Protein AF-A0A0S8B2F3-F1 (afdb_monomer_lite)

Secondary structure (DSSP, 8-state):
-PPPPHHHHHHHHHHHHHHHHTT-HHHHHTTS-TT----S----SS-EEEEEEEETTEEEEEEEEEEE-TTT--EEEEEEEEEEEE-TTS-EEEEEEEEEEEEE----------

Sequence (114 aa):
MAPITSENFQEWLESYGRASEENDPRASAELFAPDAEYYETPFADQSSYEIVAIQENLGIARWQARFTQINSGKRIALDCIFLVEFDEHHKCRMFREWWHSQVIEAGPIDNSVR

Foldseek 3Di:
DDDDDPVNVVVLVVQCVVCVVVVPVVSNVVSDDPPDDDDDDPADPAWDKDFPDDDDQWTKMWTWHWDQDPPPRFIKIKIKIWIFGADPVRDTPDIDMDMDMDGDDDDPPPPVPD

Radius of gyration: 19.42 Å; chains: 1; bounding box: 35×47×60 Å

pLDDT: mean 89.35, std 13.25, range [40.22, 98.56]

Structure (mmCIF, N/CA/C/O backbone):
data_AF-A0A0S8B2F3-F1
#
_entry.id   AF-A0A0S8B2F3-F1
#
loop_
_atom_site.group_PDB
_atom_site.id
_atom_site.type_symbol
_atom_site.label_atom_id
_atom_site.label_alt_id
_atom_site.label_comp_id
_atom_site.label_asym_id
_atom_site.label_entity_id
_atom_site.label_seq_id
_atom_site.pdbx_PDB_ins_code
_atom_site.Cartn_x
_atom_site.Cartn_y
_atom_site.Cartn_z
_atom_site.occupancy
_atom_site.B_iso_or_equiv
_atom_site.auth_seq_id
_atom_site.auth_comp_id
_atom_site.auth_asym_id
_atom_site.auth_atom_id
_atom_site.pdbx_PDB_model_num
ATOM 1 N N . MET A 1 1 ? -17.959 -8.669 14.546 1.00 71.62 1 MET A N 1
ATOM 2 C CA . MET A 1 1 ? -16.517 -8.809 14.838 1.00 71.62 1 MET A CA 1
ATOM 3 C C . MET A 1 1 ? -16.101 -7.646 15.715 1.00 71.62 1 MET A C 1
ATOM 5 O O . MET A 1 1 ? -16.632 -6.559 15.517 1.00 71.62 1 MET A O 1
ATOM 9 N N . ALA A 1 2 ? -15.237 -7.881 16.701 1.00 85.00 2 ALA A N 1
ATOM 10 C CA . ALA A 1 2 ? -14.644 -6.796 17.478 1.00 85.00 2 ALA A CA 1
ATOM 11 C C . ALA A 1 2 ? -13.596 -6.061 16.617 1.00 85.00 2 ALA A C 1
ATOM 13 O O . ALA A 1 2 ? -12.962 -6.714 15.785 1.00 85.00 2 ALA A O 1
ATOM 14 N N . PRO A 1 3 ? -13.435 -4.735 16.763 1.00 91.12 3 PRO A N 1
ATOM 15 C CA . PRO A 1 3 ? -12.371 -4.004 16.082 1.00 91.12 3 PRO A CA 1
ATOM 16 C C . PRO A 1 3 ? -11.001 -4.475 16.580 1.00 91.12 3 PRO A C 1
ATOM 18 O O . PRO A 1 3 ? -10.841 -4.782 17.762 1.00 91.12 3 PRO A O 1
ATOM 21 N N . ILE A 1 4 ? -10.015 -4.508 15.684 1.00 93.75 4 ILE A N 1
ATOM 22 C CA . ILE A 1 4 ? -8.620 -4.714 16.076 1.00 93.75 4 ILE A CA 1
ATOM 23 C C . ILE A 1 4 ? -8.150 -3.526 16.922 1.00 93.75 4 ILE A C 1
ATOM 25 O O . ILE A 1 4 ? -8.498 -2.376 16.644 1.00 93.75 4 ILE A O 1
ATOM 29 N N . THR A 1 5 ? -7.373 -3.801 17.965 1.00 95.69 5 THR A N 1
ATOM 30 C CA . THR A 1 5 ? -6.720 -2.767 18.774 1.00 95.69 5 THR A CA 1
ATOM 31 C C . THR A 1 5 ? -5.251 -2.634 18.383 1.00 95.69 5 THR A C 1
ATOM 33 O O . THR A 1 5 ? -4.671 -3.550 17.796 1.00 95.69 5 THR A O 1
ATOM 36 N N . SER A 1 6 ? -4.625 -1.512 18.743 1.00 94.56 6 SER A N 1
ATOM 37 C CA . SER A 1 6 ? -3.183 -1.334 18.548 1.00 94.56 6 SER A CA 1
ATOM 38 C C . SER A 1 6 ? -2.364 -2.402 19.276 1.00 94.56 6 SER A C 1
ATOM 40 O O . SER A 1 6 ? -1.357 -2.843 18.740 1.00 94.56 6 SER A O 1
ATOM 42 N N . GLU A 1 7 ? -2.816 -2.848 20.453 1.00 96.88 7 GLU A N 1
ATOM 43 C CA . GLU A 1 7 ? -2.172 -3.918 21.225 1.00 96.88 7 GLU A CA 1
ATOM 44 C C . GLU A 1 7 ? -2.229 -5.247 20.465 1.00 96.88 7 GLU A C 1
ATOM 46 O O . GLU A 1 7 ? -1.190 -5.848 20.214 1.00 96.88 7 GLU A O 1
ATOM 51 N N . ASN A 1 8 ? -3.410 -5.641 19.972 1.00 96.44 8 ASN A N 1
ATOM 52 C CA . ASN A 1 8 ? -3.541 -6.875 19.188 1.00 96.44 8 ASN A CA 1
ATOM 53 C C . ASN A 1 8 ? -2.687 -6.849 17.913 1.00 96.44 8 ASN A C 1
ATOM 55 O O . ASN A 1 8 ? -2.118 -7.868 17.526 1.00 96.44 8 ASN A O 1
ATOM 59 N N . PHE A 1 9 ? -2.595 -5.695 17.245 1.00 96.50 9 PHE A N 1
ATOM 60 C CA . PHE A 1 9 ? -1.763 -5.565 16.052 1.00 96.50 9 PHE A CA 1
ATOM 61 C C . PHE A 1 9 ? -0.264 -5.586 16.381 1.00 96.50 9 PHE A C 1
ATOM 63 O O . PHE A 1 9 ? 0.513 -6.208 15.659 1.00 96.50 9 PHE A O 1
ATOM 70 N N . GLN A 1 10 ? 0.143 -4.955 17.484 1.00 97.75 10 GLN A N 1
ATOM 71 C CA . GLN A 1 10 ? 1.531 -4.960 17.938 1.00 97.75 10 GLN A CA 1
ATOM 72 C C . GLN A 1 10 ? 1.998 -6.376 18.303 1.00 97.75 10 GLN A C 1
ATOM 74 O O . GLN A 1 10 ? 3.048 -6.805 17.829 1.00 97.75 10 GLN A O 1
ATOM 79 N N . GLU A 1 11 ? 1.198 -7.130 19.060 1.00 97.69 11 GLU A N 1
ATOM 80 C CA . GLU A 1 11 ? 1.497 -8.527 19.410 1.00 97.69 11 GLU A CA 1
ATOM 81 C C . GLU A 1 11 ? 1.675 -9.411 18.164 1.00 97.69 11 GLU A C 1
ATOM 83 O O . GLU A 1 11 ? 2.570 -10.264 18.104 1.00 97.69 11 GLU A O 1
ATOM 88 N N . TRP A 1 12 ? 0.836 -9.191 17.145 1.00 97.94 12 TRP A N 1
ATOM 89 C CA . TRP A 1 12 ? 0.938 -9.896 15.871 1.00 97.94 12 TRP A CA 1
ATOM 90 C C . TRP A 1 12 ? 2.243 -9.552 15.137 1.00 97.94 12 TRP A C 1
ATOM 92 O O . TRP A 1 12 ? 2.957 -10.460 14.713 1.00 97.94 12 TRP A O 1
ATOM 102 N N . LEU A 1 13 ? 2.601 -8.263 15.042 1.00 98.00 13 LEU A N 1
ATOM 103 C CA . LEU A 1 13 ? 3.839 -7.803 14.395 1.00 98.00 13 LEU A CA 1
ATOM 104 C C . LEU A 1 13 ? 5.096 -8.339 15.087 1.00 98.00 13 LEU A C 1
ATOM 106 O O . LEU A 1 13 ? 6.026 -8.776 14.412 1.00 98.00 13 LEU A O 1
ATOM 110 N N . GLU A 1 14 ? 5.128 -8.330 16.419 1.00 97.94 14 GLU A N 1
ATOM 111 C CA . GLU A 1 14 ? 6.247 -8.867 17.202 1.00 97.94 14 GLU A CA 1
ATOM 112 C C . GLU A 1 14 ? 6.410 -10.377 16.983 1.00 97.94 14 GLU A C 1
ATOM 114 O O . GLU A 1 14 ? 7.527 -10.881 16.829 1.00 97.94 14 GLU A O 1
ATOM 119 N N . SER A 1 15 ? 5.296 -11.110 16.920 1.00 97.94 15 SER A N 1
ATOM 120 C CA . SER A 1 15 ? 5.312 -12.550 16.650 1.00 97.94 15 SER A CA 1
ATOM 121 C C . SER A 1 15 ? 5.758 -12.868 15.226 1.00 97.94 15 SER A C 1
ATOM 123 O O . SER A 1 15 ? 6.578 -13.767 15.036 1.00 97.94 15 SER A O 1
ATOM 125 N N . TYR A 1 16 ? 5.277 -12.104 14.243 1.00 97.25 16 TYR A N 1
ATOM 126 C CA . TYR A 1 16 ? 5.704 -12.223 12.850 1.00 97.25 16 TYR A CA 1
ATOM 127 C C . TYR A 1 16 ? 7.195 -11.909 12.686 1.00 97.25 16 TYR A C 1
ATOM 129 O O . TYR A 1 16 ? 7.918 -12.664 12.038 1.00 97.25 16 TYR A O 1
ATOM 137 N N . GLY A 1 17 ? 7.676 -10.833 13.319 1.00 96.31 17 GLY A N 1
ATOM 138 C CA . GLY A 1 17 ? 9.083 -10.435 13.297 1.00 96.31 17 GLY A CA 1
ATOM 139 C C . GLY A 1 17 ? 10.002 -11.539 13.814 1.00 96.31 17 GLY A C 1
ATOM 140 O O . GLY A 1 17 ? 10.926 -11.938 13.113 1.00 96.31 17 GLY A O 1
ATOM 141 N N 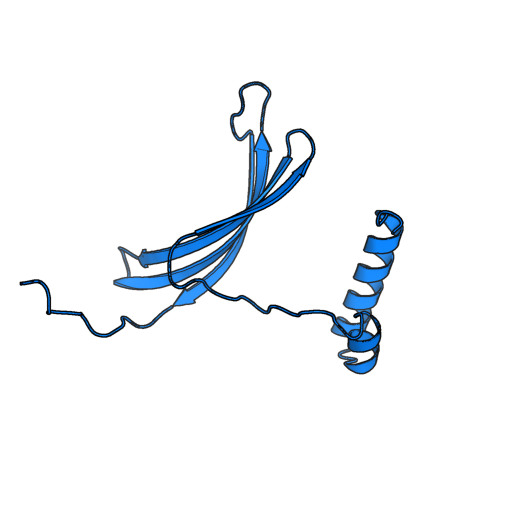. ARG A 1 18 ? 9.685 -12.111 14.982 1.00 97.62 18 ARG A N 1
ATOM 142 C CA . ARG A 1 18 ? 10.435 -13.236 15.559 1.00 97.62 18 ARG A CA 1
ATOM 143 C C . ARG A 1 18 ? 10.439 -14.469 14.654 1.00 97.62 18 ARG A C 1
ATOM 145 O O . ARG A 1 18 ? 11.505 -15.013 14.391 1.00 97.62 18 ARG A O 1
ATOM 152 N N . ALA A 1 19 ? 9.278 -14.885 14.143 1.00 97.44 19 ALA A N 1
ATOM 153 C CA . ALA A 1 19 ? 9.189 -16.048 13.256 1.00 97.44 19 ALA A CA 1
ATOM 154 C C . ALA A 1 19 ? 10.005 -15.858 11.961 1.00 97.44 19 ALA A C 1
ATOM 156 O O . ALA A 1 19 ? 10.650 -16.794 11.487 1.00 97.44 19 ALA A O 1
ATOM 157 N N . SER A 1 20 ? 10.020 -14.635 11.423 1.00 94.25 20 SER A N 1
ATOM 158 C CA . SER A 1 20 ? 10.818 -14.256 10.255 1.00 94.25 20 SER A CA 1
ATOM 159 C C . SER A 1 20 ? 12.324 -14.258 10.553 1.00 94.25 20 SER A C 1
ATOM 161 O O . SER A 1 20 ? 13.098 -14.854 9.806 1.00 94.25 20 SER A O 1
ATOM 163 N N . GLU A 1 21 ? 12.752 -13.644 11.663 1.00 97.19 21 GLU A N 1
ATOM 164 C CA . GLU A 1 21 ? 14.160 -13.601 12.092 1.00 97.19 21 GLU A CA 1
ATOM 165 C C . GLU A 1 21 ? 14.735 -14.998 12.364 1.00 97.19 21 GLU A C 1
ATOM 167 O O . GLU A 1 21 ? 15.886 -15.279 12.027 1.00 97.19 21 GLU A O 1
ATOM 172 N N . GLU A 1 22 ? 13.924 -15.889 12.933 1.00 97.31 22 GLU A N 1
ATOM 173 C CA . GLU A 1 22 ? 14.284 -17.284 13.209 1.00 97.31 22 GLU A CA 1
ATOM 174 C C . GLU A 1 22 ? 14.157 -18.192 11.972 1.00 97.31 22 GLU A C 1
ATOM 176 O O . GLU A 1 22 ? 14.581 -19.350 12.014 1.00 97.31 22 GLU A O 1
ATOM 181 N N . ASN A 1 23 ? 13.615 -17.675 10.860 1.00 95.69 23 ASN A N 1
ATOM 182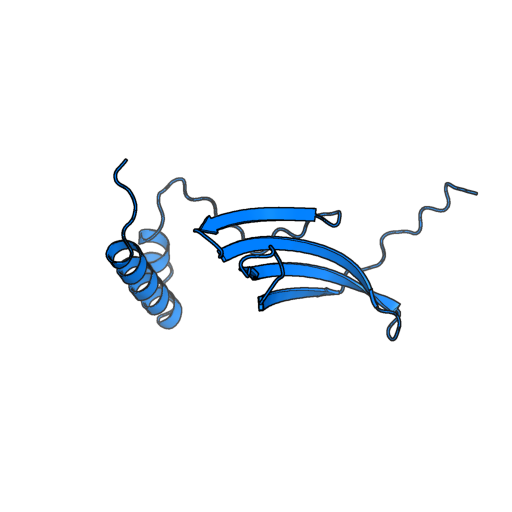 C CA . ASN A 1 23 ? 13.287 -18.430 9.651 1.00 95.69 23 ASN A CA 1
ATOM 183 C C . ASN A 1 23 ? 12.435 -19.682 9.961 1.00 95.69 23 ASN A C 1
ATOM 185 O O . ASN A 1 23 ? 12.691 -20.768 9.432 1.00 95.69 23 ASN A O 1
ATOM 189 N N . ASP A 1 24 ? 11.433 -19.531 10.838 1.00 97.25 24 ASP A N 1
ATOM 190 C CA . ASP A 1 24 ? 10.483 -20.581 11.218 1.00 97.25 24 ASP A CA 1
ATOM 191 C C . ASP A 1 24 ? 9.195 -20.473 10.371 1.00 97.25 24 ASP A C 1
ATOM 193 O O . ASP A 1 24 ? 8.306 -19.653 10.652 1.00 97.25 24 ASP A O 1
ATOM 197 N N . PRO A 1 25 ? 9.044 -21.311 9.326 1.00 94.81 25 PRO A N 1
ATOM 198 C CA . PRO A 1 25 ? 7.879 -21.264 8.451 1.00 94.81 25 PRO A CA 1
ATOM 199 C C . PRO A 1 25 ? 6.599 -21.741 9.145 1.00 94.81 25 PRO A C 1
ATOM 201 O O . PRO A 1 25 ? 5.507 -21.342 8.743 1.00 94.81 25 PRO A O 1
ATOM 204 N N . ARG A 1 26 ? 6.702 -22.588 10.179 1.00 96.00 26 ARG A N 1
ATOM 205 C CA . ARG A 1 26 ? 5.528 -23.091 10.896 1.00 96.00 26 ARG A CA 1
ATOM 206 C C . ARG A 1 26 ? 4.973 -22.009 11.810 1.00 96.00 26 ARG A C 1
ATOM 208 O O . ARG A 1 26 ? 3.779 -21.734 11.741 1.00 96.00 26 ARG A O 1
ATOM 215 N N . ALA A 1 27 ? 5.834 -21.381 12.610 1.00 96.25 27 ALA A N 1
ATOM 216 C CA . ALA A 1 27 ? 5.435 -20.266 13.463 1.00 96.25 27 ALA A CA 1
ATOM 217 C C . ALA A 1 27 ? 4.850 -19.115 12.632 1.00 96.25 27 ALA A C 1
ATOM 219 O O . ALA A 1 27 ? 3.838 -18.536 13.014 1.00 96.25 27 ALA A O 1
ATOM 220 N N . SER A 1 28 ? 5.431 -18.842 11.458 1.00 95.25 28 SER A N 1
ATOM 221 C CA . SER A 1 28 ? 4.893 -17.849 10.523 1.00 95.25 28 SER A CA 1
ATOM 222 C C . SER A 1 28 ? 3.489 -18.221 10.038 1.00 95.25 28 SER A C 1
ATOM 224 O O . SER A 1 28 ? 2.591 -17.389 10.093 1.00 95.25 28 SER A O 1
ATOM 226 N N . ALA A 1 29 ? 3.270 -19.466 9.600 1.00 94.56 29 ALA A N 1
ATOM 227 C CA . ALA A 1 29 ? 1.972 -19.916 9.094 1.00 94.56 29 ALA A CA 1
ATOM 228 C C . ALA A 1 29 ? 0.864 -19.899 10.163 1.00 94.56 29 ALA A C 1
ATOM 230 O O . ALA A 1 29 ? -0.280 -19.585 9.845 1.00 94.56 29 ALA A O 1
ATOM 231 N N . GLU A 1 30 ? 1.193 -20.189 11.426 1.00 96.75 30 GLU A N 1
ATOM 232 C CA . GLU A 1 30 ? 0.238 -20.172 12.548 1.00 96.75 30 GLU A CA 1
ATOM 233 C C . GLU A 1 30 ? -0.319 -18.760 12.855 1.00 96.75 30 GLU A C 1
ATOM 235 O O . GLU A 1 30 ? -1.346 -18.647 13.524 1.00 96.75 30 GLU A O 1
ATOM 240 N N . LEU A 1 31 ? 0.296 -17.688 12.332 1.00 97.12 31 LEU A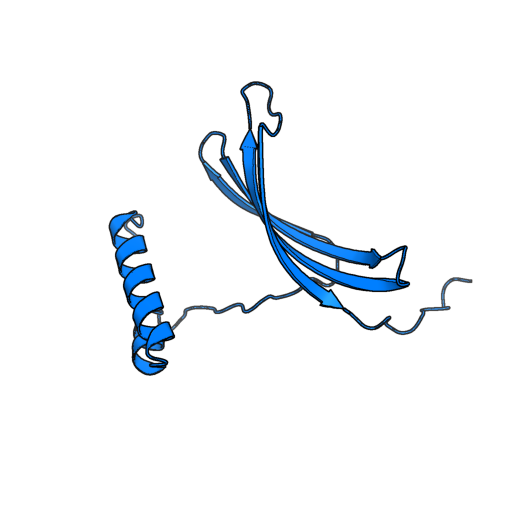 N 1
ATOM 241 C CA . LEU A 1 31 ? -0.175 -16.300 12.481 1.00 97.12 31 LEU A CA 1
ATOM 242 C C . LEU A 1 31 ? -1.288 -15.901 11.503 1.00 97.12 31 LEU A C 1
ATOM 244 O O . LEU A 1 31 ? -1.880 -14.829 11.662 1.00 97.12 31 LEU A O 1
ATOM 248 N N . PHE A 1 32 ? -1.554 -16.721 10.486 1.00 96.81 32 PHE A N 1
ATOM 249 C CA . PHE A 1 32 ? -2.527 -16.429 9.439 1.00 96.81 32 PHE A CA 1
ATOM 250 C C . PHE A 1 32 ? -3.774 -17.301 9.591 1.00 96.81 32 PHE A C 1
ATOM 252 O O . PHE A 1 32 ? -3.707 -18.473 9.962 1.00 96.81 32 PHE A O 1
ATOM 259 N N . ALA A 1 33 ? -4.937 -16.725 9.282 1.00 96.19 33 ALA A N 1
ATOM 260 C CA . ALA A 1 33 ? -6.166 -17.499 9.178 1.00 96.19 33 ALA A CA 1
ATOM 261 C C . ALA A 1 33 ? -6.059 -18.516 8.020 1.00 96.19 33 ALA A C 1
ATOM 263 O O . ALA A 1 33 ? -5.364 -18.243 7.039 1.00 96.19 33 ALA A O 1
ATOM 264 N N . PRO A 1 34 ? -6.754 -19.668 8.082 1.00 95.56 34 PRO A N 1
ATOM 265 C CA . PRO A 1 34 ? -6.710 -20.670 7.012 1.00 95.56 34 PRO A CA 1
ATOM 266 C C . PRO A 1 34 ? -7.129 -20.150 5.627 1.00 95.56 34 PRO A C 1
ATOM 268 O O . PRO A 1 34 ? -6.763 -20.744 4.618 1.00 95.56 34 PRO A O 1
ATOM 271 N N . ASP A 1 35 ? -7.913 -19.074 5.587 1.00 95.69 35 ASP A N 1
ATOM 272 C CA . ASP A 1 35 ? -8.413 -18.389 4.395 1.00 95.69 35 ASP A CA 1
ATOM 273 C C . ASP A 1 35 ? -7.695 -17.056 4.115 1.00 95.69 35 ASP A C 1
ATOM 275 O O . ASP A 1 35 ? -8.182 -16.247 3.329 1.00 95.69 35 ASP A O 1
ATOM 279 N N . ALA A 1 36 ? -6.539 -16.811 4.740 1.00 95.00 36 ALA A N 1
ATOM 280 C CA . ALA A 1 36 ? -5.751 -15.617 4.477 1.00 95.00 36 ALA A CA 1
ATOM 281 C C . ALA A 1 36 ? -5.247 -15.587 3.026 1.00 95.00 36 ALA A C 1
ATOM 283 O O . ALA A 1 36 ? -4.678 -16.552 2.514 1.00 95.00 36 ALA A O 1
ATOM 284 N N . GLU A 1 37 ? -5.396 -14.433 2.385 1.00 92.25 37 GLU A N 1
ATOM 285 C CA . GLU A 1 37 ? -4.826 -14.159 1.072 1.00 92.25 37 GLU A CA 1
ATOM 286 C C . GLU A 1 37 ? -3.504 -13.400 1.238 1.00 92.25 37 GLU A C 1
ATOM 288 O O . GLU A 1 37 ? -3.433 -12.400 1.955 1.00 92.25 37 GLU A O 1
ATOM 293 N N . TYR A 1 38 ? -2.446 -13.872 0.577 1.00 86.00 38 TYR A N 1
ATOM 294 C CA . TYR A 1 38 ? -1.114 -13.270 0.632 1.00 86.00 38 TYR A CA 1
ATOM 295 C C . TYR A 1 38 ? -0.718 -12.702 -0.731 1.00 86.00 38 TYR A C 1
ATOM 297 O O . TYR A 1 38 ? -0.789 -13.393 -1.748 1.00 86.00 38 TYR A O 1
ATOM 305 N N . TYR A 1 39 ? -0.265 -11.448 -0.739 1.00 83.06 39 TYR A N 1
ATOM 306 C CA . TYR A 1 39 ? 0.077 -10.704 -1.946 1.00 83.06 39 TYR A CA 1
ATOM 307 C C . TYR A 1 39 ? 1.493 -10.132 -1.847 1.00 83.06 39 TYR A C 1
ATOM 309 O O . TYR A 1 39 ? 1.722 -9.098 -1.223 1.00 83.06 39 TYR A O 1
ATOM 317 N N . GLU A 1 40 ? 2.444 -10.773 -2.520 1.00 68.06 40 GLU A N 1
ATOM 318 C CA . GLU A 1 40 ? 3.811 -10.274 -2.669 1.00 68.06 40 GLU A CA 1
ATOM 319 C C . GLU A 1 40 ? 3.896 -9.452 -3.965 1.00 68.06 40 GLU A C 1
ATOM 321 O O . GLU A 1 40 ? 4.253 -9.953 -5.026 1.00 68.06 40 GLU A O 1
ATOM 326 N N . THR A 1 41 ? 3.508 -8.174 -3.914 1.00 68.19 41 THR A N 1
ATOM 327 C CA . THR A 1 41 ? 3.685 -7.190 -5.012 1.00 68.19 41 THR A CA 1
ATOM 328 C C . THR A 1 41 ? 2.956 -7.480 -6.345 1.00 68.19 41 THR A C 1
ATOM 330 O O . THR A 1 41 ? 3.587 -7.679 -7.385 1.00 68.19 41 THR A O 1
ATOM 333 N N . PRO A 1 42 ? 1.611 -7.436 -6.395 1.00 72.19 42 PRO A N 1
ATOM 334 C CA . PRO A 1 42 ? 0.896 -7.572 -7.661 1.00 72.19 42 PRO A CA 1
ATOM 335 C C . PRO A 1 42 ? 0.974 -6.263 -8.466 1.00 72.19 42 PRO A C 1
ATOM 337 O O . PRO A 1 42 ? 0.097 -5.402 -8.346 1.00 72.19 42 PRO A O 1
ATOM 340 N N . PHE A 1 43 ? 2.027 -6.093 -9.274 1.00 76.69 43 PHE A N 1
ATOM 341 C CA . PHE A 1 43 ? 2.157 -4.968 -10.207 1.00 76.69 43 PHE A CA 1
ATOM 342 C C . PHE A 1 43 ? 0.970 -4.929 -11.180 1.00 76.69 43 PHE A C 1
ATOM 344 O O . PHE A 1 43 ? 0.746 -5.882 -11.925 1.00 76.69 43 PHE A O 1
ATOM 351 N N . ALA A 1 44 ? 0.247 -3.810 -11.238 1.00 71.56 44 ALA A N 1
ATOM 352 C CA . ALA A 1 44 ? -0.831 -3.627 -12.204 1.00 71.56 44 ALA A CA 1
ATOM 353 C C . ALA A 1 44 ? -0.293 -3.386 -13.622 1.00 71.56 44 ALA A C 1
ATOM 355 O O . ALA A 1 44 ? 0.810 -2.864 -13.822 1.00 71.56 44 ALA A O 1
ATOM 356 N N . ASP A 1 45 ? -1.082 -3.745 -14.634 1.00 74.19 45 ASP A N 1
ATOM 357 C CA . ASP A 1 45 ? -0.738 -3.537 -16.049 1.00 74.19 45 ASP A CA 1
ATOM 358 C C . ASP A 1 45 ? -0.767 -2.060 -16.463 1.00 74.19 45 ASP A C 1
ATOM 360 O O . ASP A 1 45 ? -0.067 -1.649 -17.391 1.00 74.19 45 ASP A O 1
ATOM 364 N N . GLN A 1 46 ? -1.548 -1.247 -15.754 1.00 79.19 46 GLN A N 1
ATOM 365 C CA . GLN A 1 46 ? -1.712 0.183 -15.990 1.00 79.19 46 GLN A CA 1
ATOM 366 C C . GLN A 1 46 ? -1.479 0.957 -14.698 1.00 79.19 46 GLN A C 1
ATOM 368 O O . GLN A 1 46 ? -1.617 0.408 -13.606 1.00 79.19 46 GLN A O 1
ATOM 373 N N . SER A 1 47 ? -1.133 2.238 -14.827 1.00 87.25 47 SER A N 1
ATOM 374 C CA . SER A 1 47 ? -1.017 3.110 -13.663 1.00 87.25 47 SER A CA 1
ATOM 375 C C . SER A 1 47 ? -2.373 3.244 -12.970 1.00 87.25 47 SER A C 1
ATOM 377 O O . SER A 1 47 ? -3.380 3.525 -13.622 1.00 87.25 47 SER A O 1
ATOM 379 N N . SER A 1 48 ? -2.395 3.055 -11.659 1.00 92.25 48 SER A N 1
ATOM 380 C CA . SER A 1 48 ? -3.607 3.022 -10.843 1.00 92.25 48 SER A CA 1
ATOM 381 C C . SER A 1 48 ? -3.309 3.531 -9.434 1.00 92.25 48 SER A C 1
ATOM 383 O O . SER A 1 48 ? -2.154 3.707 -9.042 1.00 92.25 48 SER A O 1
ATOM 385 N N . TYR A 1 49 ? -4.362 3.795 -8.668 1.00 93.88 49 TYR A N 1
ATOM 386 C CA . TYR A 1 49 ? -4.248 4.068 -7.244 1.00 93.88 49 TYR A CA 1
ATOM 387 C C . TYR A 1 49 ? -5.418 3.448 -6.490 1.00 93.88 49 TYR A C 1
ATOM 389 O O . TYR A 1 49 ? -6.503 3.264 -7.041 1.00 93.88 49 TYR A O 1
ATOM 397 N N . GLU A 1 50 ? -5.190 3.177 -5.214 1.00 94.38 50 GLU A N 1
ATOM 398 C CA . GLU A 1 50 ? -6.179 2.662 -4.278 1.00 94.38 50 GLU A CA 1
ATOM 399 C C . GLU A 1 50 ? -6.040 3.420 -2.957 1.00 94.38 50 GLU A C 1
ATOM 401 O O . GLU A 1 50 ? -4.937 3.573 -2.431 1.00 94.38 50 GLU A O 1
ATOM 406 N N . ILE A 1 51 ? -7.153 3.912 -2.414 1.00 97.31 51 ILE A N 1
ATOM 407 C CA . ILE A 1 51 ? -7.170 4.469 -1.060 1.00 97.31 51 ILE A CA 1
ATOM 408 C C . ILE A 1 51 ? -7.241 3.290 -0.093 1.00 97.31 51 ILE A C 1
ATOM 410 O O . ILE A 1 51 ? -8.248 2.590 -0.059 1.00 97.31 51 ILE A O 1
ATOM 414 N N . VAL A 1 52 ? -6.185 3.099 0.694 1.00 96.44 52 VAL A N 1
ATOM 415 C CA . VAL A 1 52 ? -6.084 2.005 1.669 1.00 96.44 52 VAL A CA 1
ATOM 416 C C . VAL A 1 52 ? -6.769 2.396 2.976 1.00 96.44 52 VAL A C 1
ATOM 418 O O . VAL A 1 52 ? -7.525 1.612 3.542 1.00 96.44 52 VAL A O 1
ATOM 421 N N . ALA A 1 53 ? -6.528 3.618 3.461 1.00 96.81 53 ALA A N 1
ATOM 422 C CA . ALA A 1 53 ? -7.155 4.129 4.677 1.00 96.81 53 ALA A CA 1
ATOM 423 C C . ALA A 1 53 ? -7.200 5.662 4.698 1.00 96.81 53 ALA A C 1
ATOM 425 O O . ALA A 1 53 ? -6.338 6.332 4.128 1.00 96.81 53 ALA A O 1
ATOM 426 N N . ILE A 1 54 ? -8.186 6.212 5.406 1.00 97.62 54 ILE A N 1
ATOM 427 C CA . ILE A 1 54 ? -8.262 7.632 5.768 1.00 97.62 54 ILE A CA 1
ATOM 428 C C . ILE A 1 54 ? -8.542 7.712 7.267 1.00 97.62 54 ILE A C 1
ATOM 430 O O . ILE A 1 54 ? -9.482 7.083 7.754 1.00 97.62 54 ILE A O 1
ATOM 434 N N . GLN A 1 55 ? -7.750 8.504 7.985 1.00 95.50 55 GLN A N 1
ATOM 435 C CA . GLN A 1 55 ? -7.955 8.813 9.394 1.00 95.50 55 GLN A CA 1
ATOM 436 C C . GLN A 1 55 ? -7.723 10.306 9.621 1.00 95.50 55 GLN A C 1
ATOM 438 O O . GLN A 1 55 ? -6.596 10.778 9.541 1.00 95.50 55 GLN A O 1
ATOM 443 N N . GLU A 1 56 ? -8.792 11.048 9.916 1.00 96.38 56 GLU A N 1
ATOM 444 C CA . GLU A 1 56 ? -8.745 12.505 10.111 1.00 96.38 56 GLU A CA 1
ATOM 445 C C . GLU A 1 56 ? -8.073 13.230 8.928 1.00 96.38 56 GLU A C 1
ATOM 447 O O . GLU A 1 56 ? -8.644 13.282 7.839 1.00 96.38 56 GLU A O 1
ATOM 452 N N . ASN A 1 57 ? -6.873 13.781 9.126 1.00 97.62 57 ASN A N 1
ATOM 453 C CA . ASN A 1 57 ? -6.083 14.473 8.110 1.00 97.62 57 ASN A CA 1
ATOM 454 C C . ASN A 1 57 ? -4.976 13.599 7.490 1.00 97.62 57 ASN A C 1
ATOM 456 O O . ASN A 1 57 ? -4.141 14.117 6.750 1.00 97.62 57 ASN A O 1
ATOM 460 N N . LEU A 1 58 ? -4.954 12.299 7.785 1.00 98.06 58 LEU A N 1
ATOM 461 C CA . LEU A 1 58 ? -3.982 11.324 7.303 1.00 98.06 58 LEU A CA 1
ATOM 462 C C . LEU A 1 58 ? -4.627 10.392 6.264 1.00 98.06 58 LEU A C 1
ATOM 464 O O . LEU A 1 58 ? -5.684 9.809 6.500 1.00 98.06 58 LEU A O 1
ATOM 468 N N . GLY A 1 59 ? -3.974 10.220 5.120 1.00 98.25 59 GLY A N 1
ATOM 469 C CA . GLY A 1 59 ? -4.349 9.268 4.079 1.00 98.25 59 GLY A CA 1
ATOM 470 C C . GLY A 1 59 ? -3.238 8.257 3.821 1.00 98.25 59 GLY A C 1
ATOM 471 O O . GLY A 1 59 ? -2.065 8.626 3.730 1.00 98.25 59 GLY A O 1
ATOM 472 N N . ILE A 1 60 ? -3.618 6.991 3.660 1.00 98.38 60 ILE A N 1
ATOM 473 C CA . ILE A 1 60 ? -2.753 5.930 3.148 1.00 98.38 60 ILE A CA 1
ATOM 474 C C . ILE A 1 60 ? -3.294 5.503 1.792 1.00 98.38 60 ILE A C 1
ATOM 476 O O . ILE A 1 60 ? -4.473 5.164 1.666 1.00 98.38 60 ILE A O 1
ATOM 480 N N . ALA A 1 61 ? -2.440 5.514 0.776 1.00 97.75 61 ALA A N 1
ATOM 481 C CA . ALA A 1 61 ? -2.807 5.085 -0.565 1.00 97.75 61 ALA A CA 1
ATOM 482 C C . ALA A 1 61 ? -1.745 4.163 -1.143 1.00 97.75 61 ALA A C 1
ATOM 484 O O . ALA A 1 61 ? -0.551 4.383 -0.945 1.00 97.75 61 ALA A O 1
ATOM 485 N N . ARG A 1 62 ? -2.186 3.165 -1.900 1.00 95.31 62 ARG A N 1
ATOM 486 C CA . ARG A 1 62 ? -1.320 2.442 -2.818 1.00 95.31 62 ARG A CA 1
ATOM 487 C C . ARG A 1 62 ? -1.326 3.160 -4.158 1.00 95.31 62 ARG A C 1
ATOM 489 O O . ARG A 1 62 ? -2.381 3.588 -4.631 1.00 95.31 62 ARG A O 1
ATOM 496 N N . TRP A 1 63 ? -0.163 3.286 -4.776 1.00 94.75 63 TRP A N 1
ATOM 497 C CA . TRP A 1 63 ? -0.016 3.882 -6.098 1.00 94.75 63 TRP A CA 1
ATOM 498 C C . TRP A 1 63 ? 0.867 3.011 -6.974 1.00 94.75 63 TRP A C 1
ATOM 500 O O . TRP A 1 63 ? 1.930 2.570 -6.549 1.00 94.75 63 TRP A O 1
ATOM 510 N N . GLN A 1 64 ? 0.431 2.773 -8.205 1.00 93.25 64 GLN A N 1
ATOM 511 C CA . GLN A 1 64 ? 1.149 1.949 -9.165 1.00 93.25 64 GLN A CA 1
ATOM 512 C C . GLN A 1 64 ? 1.363 2.725 -10.455 1.00 93.25 64 GLN A C 1
ATOM 514 O O . GLN A 1 64 ? 0.479 3.457 -10.909 1.00 93.25 64 GLN A O 1
ATOM 519 N N . ALA A 1 65 ? 2.523 2.542 -11.084 1.00 91.50 65 ALA A N 1
ATOM 520 C CA . ALA A 1 65 ? 2.797 3.162 -12.372 1.00 91.50 65 ALA A CA 1
ATOM 521 C C . ALA A 1 65 ? 3.777 2.396 -13.243 1.00 91.50 65 ALA A C 1
ATOM 523 O O . ALA A 1 65 ? 4.618 1.634 -12.770 1.00 91.50 65 ALA A O 1
ATOM 524 N N . ARG A 1 66 ? 3.698 2.673 -14.548 1.00 89.12 66 ARG A N 1
ATOM 525 C CA . ARG A 1 66 ? 4.684 2.240 -15.538 1.00 89.12 66 ARG A CA 1
ATOM 526 C C . ARG A 1 66 ? 5.145 3.422 -16.376 1.00 89.12 66 ARG A C 1
ATOM 528 O O . ARG A 1 66 ? 4.320 4.124 -16.953 1.00 89.12 66 ARG A O 1
ATOM 535 N N . PHE A 1 67 ? 6.452 3.633 -16.478 1.00 88.25 67 PHE A N 1
ATOM 536 C CA . PHE A 1 67 ? 7.013 4.749 -17.245 1.00 88.25 67 PHE A CA 1
ATOM 537 C C . PHE A 1 67 ? 8.382 4.414 -17.837 1.00 88.25 67 PHE A C 1
ATOM 539 O O . PHE A 1 67 ? 9.069 3.503 -17.380 1.00 88.25 67 PHE A O 1
ATOM 546 N N . THR A 1 68 ? 8.786 5.161 -18.864 1.00 88.69 68 THR A N 1
ATOM 547 C CA . THR A 1 68 ? 10.130 5.073 -19.447 1.00 88.69 68 THR A CA 1
ATOM 548 C C . THR A 1 68 ? 11.020 6.135 -18.820 1.00 88.69 68 THR A C 1
ATOM 550 O O . THR A 1 68 ? 10.736 7.329 -18.911 1.00 88.69 68 THR A O 1
ATOM 553 N N . GLN A 1 69 ? 12.110 5.716 -18.181 1.00 86.88 69 GLN A N 1
ATOM 554 C CA . GLN A 1 69 ? 13.080 6.633 -17.597 1.00 86.88 69 GLN A CA 1
ATOM 555 C C . GLN A 1 69 ? 13.851 7.351 -18.712 1.00 86.88 69 GLN A C 1
ATOM 557 O O . GLN A 1 69 ? 14.552 6.713 -19.493 1.00 86.88 69 GLN A O 1
ATOM 562 N N . ILE A 1 70 ? 13.767 8.684 -18.749 1.00 84.50 70 ILE A N 1
ATOM 563 C CA . ILE A 1 70 ? 14.324 9.517 -19.832 1.00 84.50 70 ILE A CA 1
ATOM 564 C C . ILE A 1 70 ? 15.824 9.260 -20.051 1.00 84.50 70 ILE A C 1
ATOM 566 O O . ILE A 1 70 ? 16.263 9.107 -21.185 1.00 84.50 70 ILE A O 1
ATOM 570 N N . ASN A 1 71 ? 16.607 9.162 -18.973 1.00 85.31 71 ASN A N 1
ATOM 571 C CA . ASN A 1 71 ? 18.066 9.050 -19.071 1.00 85.31 71 ASN A CA 1
ATOM 572 C C . ASN A 1 71 ? 18.552 7.674 -19.547 1.00 85.31 71 ASN A C 1
ATOM 574 O O . ASN A 1 71 ? 19.594 7.586 -20.187 1.00 85.31 71 ASN A O 1
ATOM 578 N N . SER A 1 72 ? 17.845 6.598 -19.194 1.00 87.25 72 SER A N 1
ATOM 579 C CA . SER A 1 72 ? 18.298 5.226 -19.462 1.00 87.25 72 SER A CA 1
ATOM 580 C C . SER A 1 72 ? 17.510 4.526 -20.567 1.00 87.25 72 SER A C 1
ATOM 582 O O . SER A 1 72 ? 17.931 3.469 -21.029 1.00 87.25 72 SER A O 1
ATOM 584 N N . GLY A 1 73 ? 16.345 5.059 -20.947 1.00 86.75 73 GLY A N 1
ATOM 585 C CA . GLY A 1 73 ? 15.389 4.390 -21.828 1.00 86.75 73 GLY A CA 1
ATOM 586 C C . GLY A 1 73 ? 14.729 3.151 -21.210 1.00 86.75 73 GLY A C 1
ATOM 587 O O . GLY A 1 73 ? 13.917 2.507 -21.871 1.00 86.75 73 GLY A O 1
ATOM 588 N N . LYS A 1 74 ? 15.045 2.798 -19.954 1.00 88.38 74 LYS A N 1
ATOM 589 C CA . LYS A 1 74 ? 14.461 1.633 -19.282 1.00 88.38 74 LYS A CA 1
ATOM 590 C C . LYS A 1 74 ? 12.998 1.892 -18.969 1.00 88.38 74 LYS A C 1
ATOM 592 O O . LYS A 1 74 ? 12.648 2.945 -18.435 1.00 88.38 74 LYS A O 1
ATOM 597 N N . ARG A 1 75 ? 12.159 0.898 -19.239 1.00 89.44 75 ARG A N 1
ATOM 598 C CA . ARG A 1 75 ? 10.775 0.891 -18.782 1.00 89.44 75 ARG A CA 1
ATOM 599 C C . ARG A 1 75 ? 10.736 0.329 -17.363 1.00 89.44 75 ARG A C 1
ATOM 601 O O . ARG A 1 75 ? 11.311 -0.720 -17.092 1.00 89.44 75 ARG A O 1
ATOM 608 N N . ILE A 1 76 ? 10.106 1.058 -16.456 1.00 89.38 76 ILE A N 1
ATOM 609 C CA . ILE A 1 76 ? 10.037 0.754 -15.027 1.00 89.38 76 ILE A CA 1
ATOM 610 C C . ILE A 1 76 ? 8.576 0.518 -14.657 1.00 89.38 76 ILE A C 1
ATOM 612 O O . ILE A 1 76 ? 7.714 1.273 -15.108 1.00 89.38 76 ILE A O 1
ATOM 616 N N . ALA A 1 77 ? 8.312 -0.512 -13.855 1.00 90.94 77 ALA A N 1
ATOM 617 C CA . ALA A 1 77 ? 7.097 -0.650 -13.060 1.00 90.94 77 ALA A CA 1
ATOM 618 C C . ALA A 1 77 ? 7.399 -0.246 -11.612 1.00 90.94 77 ALA A C 1
ATOM 620 O O . ALA A 1 77 ? 8.452 -0.605 -11.079 1.00 90.94 77 ALA A O 1
ATOM 621 N N . LEU A 1 78 ? 6.491 0.506 -10.998 1.00 91.88 78 LEU A N 1
ATOM 622 C CA . LEU A 1 78 ? 6.591 0.994 -9.629 1.00 91.88 78 LEU A CA 1
ATOM 623 C C . LEU A 1 78 ? 5.321 0.623 -8.859 1.00 91.88 78 LEU A C 1
ATOM 625 O O . LEU A 1 78 ? 4.222 0.751 -9.402 1.00 91.88 78 LEU A O 1
ATOM 629 N N . ASP A 1 79 ? 5.492 0.183 -7.617 1.00 92.94 79 ASP A N 1
ATOM 630 C CA . ASP A 1 79 ? 4.420 -0.081 -6.656 1.00 92.94 79 ASP A CA 1
ATOM 631 C C . ASP A 1 79 ? 4.773 0.600 -5.333 1.00 92.94 79 ASP A C 1
ATOM 633 O O . ASP A 1 79 ? 5.841 0.343 -4.766 1.00 92.94 79 ASP A O 1
ATOM 637 N N . CYS A 1 80 ? 3.914 1.510 -4.884 1.00 93.38 80 CYS A N 1
ATOM 638 C CA . CYS A 1 80 ? 4.186 2.410 -3.775 1.00 93.38 80 CYS A CA 1
ATOM 639 C C . CYS A 1 80 ? 3.086 2.371 -2.724 1.00 93.38 80 CYS A C 1
ATOM 641 O O . CYS A 1 80 ? 1.905 2.266 -3.050 1.00 93.38 80 CYS A O 1
ATOM 643 N N . ILE A 1 81 ? 3.480 2.598 -1.473 1.00 96.38 81 ILE A N 1
ATOM 644 C CA . ILE A 1 81 ? 2.589 3.002 -0.387 1.00 96.38 81 ILE A CA 1
ATOM 645 C C . ILE A 1 81 ? 2.927 4.441 -0.005 1.00 96.38 81 ILE A C 1
ATOM 647 O O . ILE A 1 81 ? 4.076 4.764 0.310 1.00 96.38 81 ILE A O 1
ATOM 651 N N . PHE A 1 82 ? 1.916 5.302 -0.027 1.00 97.81 82 PHE A N 1
ATOM 652 C CA . PHE A 1 82 ? 1.984 6.689 0.409 1.00 97.81 82 PHE A CA 1
ATOM 653 C C . PHE A 1 82 ? 1.350 6.829 1.786 1.00 97.81 82 PHE A C 1
ATOM 655 O O . PHE A 1 82 ? 0.259 6.317 2.017 1.00 97.81 82 PHE A O 1
ATOM 662 N N . LEU A 1 83 ? 2.005 7.585 2.661 1.00 98.38 83 LEU A N 1
ATOM 663 C CA . LEU A 1 83 ? 1.454 8.123 3.898 1.00 98.38 83 LEU A CA 1
ATOM 664 C C . LEU A 1 83 ? 1.473 9.648 3.783 1.00 98.38 83 LEU A C 1
ATOM 666 O O . LEU A 1 83 ? 2.542 10.268 3.775 1.00 98.38 83 LEU A O 1
ATOM 670 N N . VAL A 1 84 ? 0.289 10.239 3.653 1.00 98.56 84 VAL A N 1
ATOM 671 C CA . VAL A 1 84 ? 0.107 11.656 3.330 1.00 98.56 84 VAL A CA 1
ATOM 672 C C . VAL A 1 84 ? -0.686 12.330 4.431 1.00 98.56 84 VAL A C 1
ATOM 674 O O . VAL A 1 84 ? -1.749 11.854 4.809 1.00 98.56 84 VAL A O 1
ATOM 677 N N . GLU A 1 85 ? -0.195 13.455 4.928 1.00 98.56 85 GLU A N 1
ATOM 678 C CA . GLU A 1 85 ? -0.903 14.270 5.906 1.00 98.56 85 GLU A CA 1
ATOM 679 C C . GLU A 1 85 ? -1.274 15.619 5.293 1.00 98.56 85 GLU A C 1
ATOM 681 O O . GLU A 1 85 ? -0.447 16.246 4.622 1.00 98.56 85 GLU A O 1
ATOM 686 N N . PHE A 1 86 ? -2.499 16.077 5.535 1.00 98.56 86 PHE A N 1
ATOM 687 C CA . PHE A 1 86 ? -3.042 17.321 5.000 1.00 98.56 86 PHE A CA 1
ATOM 688 C C . PHE A 1 86 ? -3.171 18.398 6.085 1.00 98.56 86 PHE A C 1
ATOM 690 O O . PHE A 1 86 ? -3.376 18.105 7.266 1.00 98.56 86 PHE A O 1
ATOM 697 N N . ASP A 1 87 ? -3.025 19.656 5.681 1.00 98.19 87 ASP A N 1
ATOM 698 C CA . ASP A 1 87 ? -3.381 20.819 6.492 1.00 98.19 87 ASP A CA 1
ATOM 699 C C . ASP A 1 87 ? -4.880 21.171 6.375 1.00 98.19 87 ASP A C 1
ATOM 701 O O . ASP A 1 87 ? -5.646 20.527 5.654 1.00 98.19 87 ASP A O 1
ATOM 705 N N . GLU A 1 88 ? -5.303 22.226 7.077 1.00 97.69 88 GLU A N 1
ATOM 706 C CA . GLU A 1 88 ? -6.690 22.721 7.085 1.00 97.69 88 GLU A CA 1
ATOM 707 C C . GLU A 1 88 ? -7.187 23.261 5.729 1.00 97.69 88 GLU A C 1
ATOM 709 O O . GLU A 1 88 ? -8.385 23.464 5.535 1.00 97.69 88 GLU A O 1
ATOM 714 N N . HIS A 1 89 ? -6.286 23.471 4.766 1.00 98.00 89 HIS A N 1
ATOM 715 C CA . HIS A 1 89 ? -6.596 23.902 3.403 1.00 98.00 89 HIS A CA 1
ATOM 716 C C . HIS A 1 89 ? -6.527 22.748 2.392 1.00 98.00 89 HIS A C 1
ATOM 718 O O . HIS A 1 89 ? -6.529 22.985 1.177 1.00 98.00 89 HIS A O 1
ATOM 724 N N . HIS A 1 90 ? -6.478 21.502 2.877 1.00 96.38 90 HIS A N 1
ATOM 725 C CA . HIS A 1 90 ? -6.330 20.285 2.078 1.00 96.38 90 HIS A CA 1
ATOM 726 C C . HIS A 1 90 ? -5.048 20.264 1.231 1.00 96.38 90 HIS A C 1
ATOM 728 O O . HIS A 1 90 ? -5.009 19.669 0.149 1.00 96.38 90 HIS A O 1
ATOM 734 N N . LYS A 1 91 ? -3.979 20.918 1.694 1.00 98.38 91 LYS A N 1
ATOM 735 C CA . LYS A 1 91 ? -2.648 20.797 1.096 1.00 98.38 91 LYS A CA 1
ATOM 736 C C . LYS A 1 91 ? -1.837 19.761 1.855 1.00 98.38 91 LYS A C 1
ATOM 738 O O . LYS A 1 91 ? -1.864 19.699 3.078 1.00 98.38 91 LYS A O 1
ATOM 743 N N . CYS A 1 92 ? -1.109 18.936 1.108 1.00 98.12 92 CYS A N 1
ATOM 744 C CA . CYS A 1 92 ? -0.179 17.972 1.681 1.00 98.12 92 CYS A CA 1
ATOM 745 C C . CYS A 1 92 ? 0.912 18.714 2.470 1.00 98.12 92 CYS A C 1
ATOM 747 O O . CYS A 1 92 ? 1.676 19.482 1.883 1.00 98.12 92 CYS A O 1
ATOM 749 N N . ARG A 1 93 ? 1.002 18.456 3.778 1.00 98.00 93 ARG A N 1
ATOM 750 C CA . ARG A 1 93 ? 2.032 18.998 4.678 1.00 98.00 93 ARG A CA 1
ATOM 751 C C . ARG A 1 93 ? 3.122 17.982 5.036 1.00 98.00 93 ARG A C 1
ATOM 753 O O . ARG A 1 93 ? 4.238 18.384 5.348 1.00 98.00 93 ARG A O 1
ATOM 760 N N . MET A 1 94 ? 2.832 16.682 4.937 1.00 98.38 94 MET A N 1
ATOM 761 C CA . MET A 1 94 ? 3.817 15.598 5.043 1.00 98.38 94 MET A CA 1
ATOM 762 C C . MET A 1 94 ? 3.534 14.547 3.968 1.00 98.38 94 MET A C 1
ATOM 764 O O . MET A 1 94 ? 2.406 14.082 3.846 1.00 98.38 94 MET A O 1
ATOM 768 N N . PHE A 1 95 ? 4.569 14.139 3.234 1.00 98.38 95 PHE A N 1
ATOM 769 C CA . PHE A 1 95 ? 4.510 13.041 2.273 1.00 98.38 95 PHE A CA 1
ATOM 770 C C . PHE A 1 95 ? 5.622 12.042 2.582 1.00 98.38 95 PHE A C 1
ATOM 772 O O . PHE A 1 95 ? 6.798 12.412 2.611 1.00 98.38 95 PHE A O 1
ATOM 779 N N . ARG A 1 96 ? 5.256 10.786 2.836 1.00 98.50 96 ARG A N 1
ATOM 780 C CA . ARG A 1 96 ? 6.197 9.684 3.044 1.00 98.50 96 ARG A CA 1
ATOM 781 C C . ARG A 1 96 ? 5.847 8.557 2.079 1.00 98.50 96 ARG A C 1
ATOM 783 O O . ARG A 1 96 ? 4.684 8.187 1.967 1.00 98.50 96 ARG A O 1
ATOM 790 N N . GLU A 1 97 ? 6.850 8.042 1.384 1.00 97.50 97 GLU A N 1
ATOM 791 C CA . GLU A 1 97 ? 6.684 7.038 0.335 1.00 97.50 97 GLU A CA 1
ATOM 792 C C . GLU A 1 97 ? 7.640 5.871 0.572 1.00 9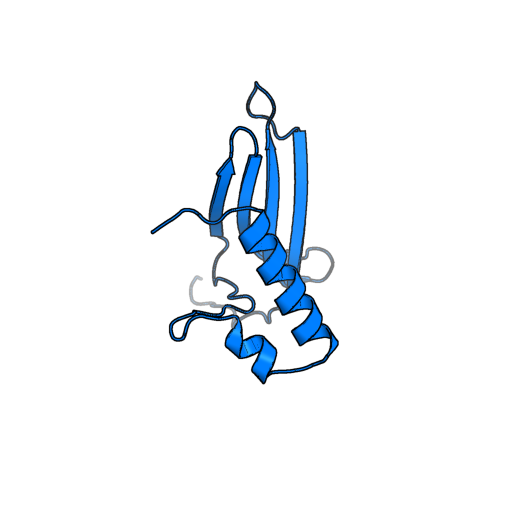7.50 97 GLU A C 1
ATOM 794 O O . GLU A 1 97 ? 8.835 6.073 0.806 1.00 97.50 97 GLU A O 1
ATOM 799 N N . TRP A 1 98 ? 7.103 4.658 0.470 1.00 96.62 98 TRP A N 1
ATOM 800 C CA . TRP A 1 98 ? 7.867 3.420 0.347 1.00 96.62 98 TRP A CA 1
ATOM 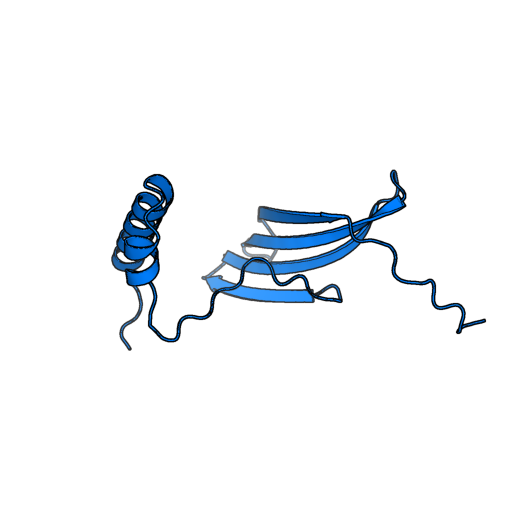801 C C . TRP A 1 98 ? 7.522 2.789 -0.988 1.00 96.62 98 TRP A C 1
ATOM 803 O O . TRP A 1 98 ? 6.352 2.755 -1.365 1.00 96.62 98 TRP A O 1
ATOM 813 N N . TRP A 1 99 ? 8.528 2.295 -1.697 1.00 92.81 99 TRP A N 1
ATOM 814 C CA . TRP A 1 99 ? 8.352 1.828 -3.062 1.00 92.81 99 TRP A CA 1
ATOM 815 C C . TRP A 1 99 ? 9.151 0.564 -3.338 1.00 92.81 99 TRP A C 1
ATOM 817 O O . TRP A 1 99 ? 10.226 0.336 -2.779 1.00 92.81 99 TRP A O 1
ATOM 827 N N . HIS A 1 100 ? 8.624 -0.227 -4.262 1.00 91.50 100 HIS A N 1
ATOM 828 C CA . HIS A 1 100 ? 9.326 -1.304 -4.933 1.00 91.50 100 HIS A CA 1
ATOM 829 C C . HIS A 1 100 ? 9.317 -1.032 -6.443 1.00 91.50 100 HIS A C 1
ATOM 831 O O . HIS A 1 100 ? 8.309 -0.594 -6.999 1.00 91.50 100 HIS A O 1
ATOM 837 N N . SER A 1 101 ? 10.451 -1.253 -7.114 1.00 90.38 101 SER A N 1
ATOM 838 C CA . SER A 1 101 ? 10.602 -0.973 -8.547 1.00 90.38 101 SER A CA 1
ATOM 839 C C . SER A 1 101 ? 11.170 -2.166 -9.295 1.00 90.38 101 SER A C 1
ATOM 841 O O . SER A 1 101 ? 12.142 -2.768 -8.837 1.00 90.38 101 SER A O 1
ATOM 843 N N . GLN A 1 102 ? 10.664 -2.412 -10.499 1.00 89.62 102 GLN A N 1
ATOM 844 C CA . GLN A 1 102 ? 11.187 -3.430 -11.401 1.00 89.62 102 GLN A CA 1
ATOM 845 C C . GLN A 1 102 ? 11.440 -2.841 -12.790 1.00 89.62 102 GLN A C 1
ATOM 847 O O . GLN A 1 102 ? 10.617 -2.098 -13.326 1.00 89.62 102 GLN A O 1
ATOM 852 N N . VAL A 1 103 ? 12.574 -3.190 -13.403 1.00 89.94 103 VAL A N 1
ATOM 853 C CA . VAL A 1 103 ? 12.774 -2.958 -14.839 1.00 89.94 103 VAL A CA 1
ATOM 854 C C . VAL A 1 103 ? 11.928 -3.977 -15.590 1.00 89.94 103 VAL A C 1
ATOM 856 O O . VAL A 1 103 ? 12.112 -5.177 -15.410 1.00 89.94 103 VAL A O 1
ATOM 859 N N . ILE A 1 104 ? 11.018 -3.499 -16.430 1.00 87.00 104 ILE A N 1
ATOM 860 C CA . ILE A 1 104 ? 10.165 -4.341 -17.265 1.00 87.00 104 ILE A CA 1
ATOM 861 C C . ILE A 1 104 ? 10.658 -4.288 -18.709 1.00 87.00 104 ILE A C 1
ATOM 863 O O . ILE A 1 104 ? 11.020 -3.223 -19.215 1.00 87.00 104 ILE A O 1
ATOM 867 N N . GLU A 1 105 ? 10.690 -5.437 -19.381 1.00 76.56 105 GLU A N 1
ATOM 868 C CA . GLU A 1 105 ? 11.013 -5.476 -20.805 1.00 76.56 105 GLU A CA 1
ATOM 869 C C . GLU A 1 105 ? 9.951 -4.716 -21.608 1.00 76.56 105 GLU A C 1
ATOM 871 O O . GLU A 1 105 ? 8.766 -4.675 -21.257 1.00 76.56 105 GLU A O 1
ATOM 876 N N . ALA A 1 106 ? 10.374 -4.075 -22.698 1.00 60.84 106 ALA A N 1
ATOM 877 C CA . ALA A 1 106 ? 9.422 -3.534 -23.650 1.00 60.84 106 ALA A CA 1
ATOM 878 C C . ALA A 1 106 ? 8.679 -4.714 -24.294 1.00 60.84 106 ALA A C 1
ATOM 880 O O . ALA A 1 106 ? 9.291 -5.516 -24.996 1.00 60.84 106 ALA A O 1
ATOM 881 N N . GLY A 1 107 ? 7.366 -4.816 -24.061 1.00 57.28 107 GLY A N 1
ATOM 882 C CA . GLY A 1 107 ? 6.510 -5.690 -24.864 1.00 57.28 107 GLY A CA 1
ATOM 883 C C . GLY A 1 107 ? 6.654 -5.357 -26.357 1.00 57.28 107 GLY A C 1
ATOM 884 O O . GLY A 1 107 ? 7.096 -4.249 -26.689 1.00 57.28 107 GLY A O 1
ATOM 885 N N . PRO A 1 108 ? 6.316 -6.290 -27.266 1.00 52.00 108 PRO A N 1
ATOM 886 C CA . PRO A 1 108 ? 6.446 -6.058 -28.700 1.00 52.00 108 PRO A CA 1
ATOM 887 C C . PRO A 1 108 ? 5.770 -4.737 -29.081 1.00 52.00 108 PRO A C 1
ATOM 889 O O . PRO A 1 108 ? 4.649 -4.460 -28.656 1.00 52.00 108 PRO A O 1
ATOM 892 N N . ILE A 1 109 ? 6.481 -3.905 -29.847 1.00 53.88 109 ILE A N 1
ATOM 893 C CA . ILE A 1 109 ? 5.930 -2.657 -30.377 1.00 53.88 109 ILE A CA 1
ATOM 894 C C . ILE A 1 109 ? 4.750 -3.042 -31.269 1.00 53.88 109 ILE A C 1
ATOM 896 O O . ILE A 1 109 ? 4.945 -3.631 -32.335 1.00 53.88 109 ILE A O 1
ATOM 900 N N . ASP A 1 110 ? 3.534 -2.731 -30.827 1.00 48.47 110 ASP A N 1
ATOM 901 C CA . ASP A 1 110 ? 2.348 -2.872 -31.658 1.00 48.47 110 ASP A CA 1
ATOM 902 C C . ASP A 1 110 ? 2.379 -1.798 -32.755 1.00 48.47 110 ASP A C 1
ATOM 904 O O . ASP A 1 110 ? 2.056 -0.632 -32.539 1.00 48.47 110 ASP A O 1
ATOM 908 N N . ASN A 1 111 ? 2.829 -2.202 -33.942 1.00 51.06 111 ASN A N 1
ATOM 909 C CA . ASN A 1 111 ? 2.857 -1.374 -35.146 1.00 51.06 111 ASN A CA 1
ATOM 910 C C . ASN A 1 111 ? 1.501 -1.350 -35.885 1.00 51.06 111 ASN A C 1
ATOM 912 O O . ASN A 1 111 ? 1.461 -0.909 -37.034 1.00 51.06 111 ASN A O 1
ATOM 916 N N . SER A 1 112 ? 0.404 -1.834 -35.285 1.00 47.28 112 SER A N 1
ATOM 917 C CA . SER A 1 112 ? -0.913 -1.903 -35.944 1.00 47.28 112 SER A CA 1
ATOM 918 C C . SER A 1 112 ? -1.622 -0.555 -36.102 1.00 47.28 112 SER A C 1
ATOM 920 O O . SER A 1 112 ? -2.615 -0.474 -36.823 1.00 47.28 112 SER A O 1
ATOM 922 N N . VAL A 1 113 ? -1.090 0.517 -35.510 1.00 48.62 113 VAL A N 1
ATOM 923 C CA . VAL A 1 113 ? -1.578 1.884 -35.724 1.00 48.62 113 VAL A CA 1
ATOM 924 C C . VAL A 1 113 ? -0.544 2.667 -36.535 1.00 48.62 113 VAL A C 1
ATOM 926 O O . VAL A 1 113 ? 0.292 3.391 -35.993 1.00 48.62 113 VAL A O 1
ATOM 929 N N . AR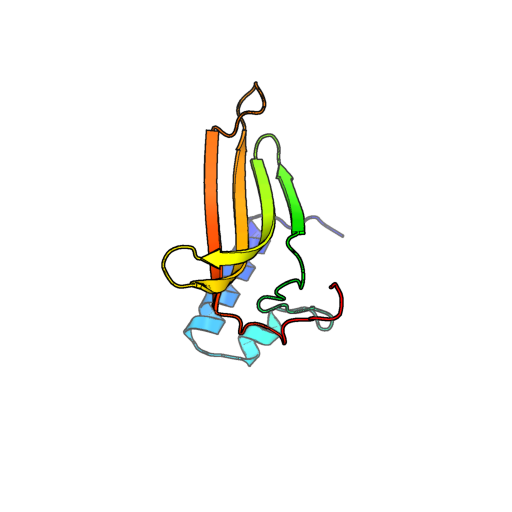G A 1 114 ? -0.586 2.484 -37.856 1.00 40.22 114 ARG A N 1
ATOM 930 C CA . ARG A 1 114 ? -0.045 3.422 -38.847 1.00 40.22 114 ARG A CA 1
ATOM 931 C C . ARG A 1 114 ? -1.166 3.911 -39.743 1.00 40.22 114 ARG A C 1
ATOM 933 O O . ARG A 1 114 ? -2.002 3.066 -40.125 1.00 40.22 114 ARG A O 1
#